Protein AF-A0A2E6WKG0-F1 (afdb_monomer_lite)

Secondary structure (DSSP, 8-state):
-HHHHHHHHHHHS-HHHHHHHHHHHHHHHH-TT---HHHHHHHHHHHHTTPPPPS-HHIIIIIHHHHHHHHHHHHHHHHHTT-

Foldseek 3Di:
DVVVVLVVCCVPPDPVVNVVVVVVVVCCQVVLPCPDVVLVVVQVVCVVVVHDRDSHPCCVPPVVVVVVVVVVVVVVVVVVVVD

Structure (mmCIF, N/CA/C/O backbone):
data_AF-A0A2E6WKG0-F1
#
_entry.id   AF-A0A2E6WKG0-F1
#
loop_
_atom_site.group_PDB
_atom_site.id
_atom_site.type_symbol
_atom_site.label_atom_id
_atom_site.label_alt_id
_atom_site.label_comp_id
_atom_site.label_asym_id
_atom_site.label_entity_id
_atom_site.label_seq_id
_atom_site.pdbx_PDB_ins_code
_atom_site.Cartn_x
_atom_site.Cartn_y
_atom_site.Cartn_z
_atom_site.occupancy
_atom_site.B_iso_or_equiv
_atom_site.auth_seq_id
_atom_site.auth_comp_id
_atom_site.auth_asym_id
_atom_site.auth_atom_id
_atom_site.pdbx_PDB_model_num
ATOM 1 N N . MET A 1 1 ? 3.758 -10.975 3.895 1.00 45.81 1 MET A N 1
ATOM 2 C CA . MET A 1 1 ? 4.713 -11.627 2.971 1.00 45.81 1 MET A CA 1
ATOM 3 C C . MET A 1 1 ? 5.588 -10.626 2.206 1.00 45.81 1 MET A C 1
ATOM 5 O O . MET A 1 1 ? 6.794 -10.761 2.308 1.00 45.81 1 MET A O 1
ATOM 9 N N . PHE A 1 2 ? 5.060 -9.567 1.573 1.00 52.31 2 PHE A N 1
ATOM 10 C CA . PHE A 1 2 ? 5.880 -8.555 0.858 1.00 52.31 2 PHE A CA 1
ATOM 11 C C . PHE A 1 2 ? 6.840 -7.706 1.722 1.00 52.31 2 PHE A C 1
ATOM 13 O O . PHE A 1 2 ? 7.858 -7.222 1.240 1.00 52.31 2 PHE A O 1
ATOM 20 N N . ILE A 1 3 ? 6.544 -7.521 3.010 1.00 57.03 3 ILE A N 1
ATOM 21 C CA . ILE A 1 3 ? 7.357 -6.661 3.894 1.00 57.03 3 ILE A CA 1
ATOM 22 C C . ILE A 1 3 ? 8.702 -7.319 4.245 1.00 57.03 3 ILE A C 1
ATOM 24 O O . ILE A 1 3 ? 9.681 -6.618 4.463 1.00 57.03 3 ILE A O 1
ATOM 28 N N . ALA A 1 4 ? 8.767 -8.656 4.264 1.00 58.78 4 ALA A N 1
ATOM 29 C CA . ALA A 1 4 ? 9.999 -9.391 4.557 1.00 58.78 4 ALA A CA 1
ATOM 30 C C . ALA A 1 4 ? 10.894 -9.573 3.318 1.00 58.78 4 ALA A C 1
ATOM 32 O O . ALA A 1 4 ? 12.099 -9.749 3.462 1.00 58.78 4 ALA A O 1
ATOM 33 N N . SER A 1 5 ? 10.338 -9.495 2.104 1.00 64.81 5 SER A N 1
ATOM 34 C CA . SER A 1 5 ? 11.116 -9.650 0.868 1.00 64.81 5 SER A CA 1
ATOM 35 C C . SER A 1 5 ? 11.936 -8.405 0.522 1.00 64.81 5 SER A C 1
ATOM 37 O O . SER A 1 5 ? 13.026 -8.534 -0.027 1.00 64.81 5 SER A O 1
ATOM 39 N N . LEU A 1 6 ? 11.458 -7.206 0.874 1.00 65.88 6 LEU A N 1
ATOM 40 C CA . LEU A 1 6 ? 12.149 -5.943 0.578 1.00 65.88 6 LEU A CA 1
ATOM 41 C C . LEU A 1 6 ? 13.506 -5.800 1.308 1.00 65.88 6 LEU A C 1
ATOM 43 O O . LEU A 1 6 ? 14.495 -5.512 0.634 1.00 65.88 6 LEU A O 1
ATOM 47 N N . PRO A 1 7 ? 13.620 -6.063 2.629 1.00 68.06 7 PRO A N 1
ATOM 48 C CA . PRO A 1 7 ? 14.907 -6.039 3.327 1.00 68.06 7 PRO A CA 1
ATOM 49 C C . PRO A 1 7 ? 15.884 -7.091 2.798 1.00 68.06 7 PRO A C 1
ATOM 51 O O . PRO A 1 7 ? 17.070 -6.818 2.643 1.00 68.06 7 PRO A O 1
ATOM 54 N N . VAL A 1 8 ? 15.386 -8.287 2.473 1.00 74.06 8 VAL A N 1
ATOM 55 C CA . VAL A 1 8 ? 16.215 -9.380 1.942 1.00 74.06 8 VAL A CA 1
ATOM 56 C C . VAL A 1 8 ? 16.770 -9.027 0.559 1.00 74.06 8 VAL A C 1
ATOM 58 O O . VAL A 1 8 ? 17.930 -9.318 0.273 1.00 74.06 8 VAL A O 1
ATOM 61 N N . MET A 1 9 ? 15.980 -8.347 -0.274 1.00 70.56 9 MET A N 1
ATOM 62 C CA . MET A 1 9 ? 16.402 -7.865 -1.589 1.00 70.56 9 MET A CA 1
ATOM 63 C C . MET A 1 9 ? 17.496 -6.793 -1.494 1.00 70.56 9 MET A C 1
ATOM 65 O O . MET A 1 9 ? 18.431 -6.829 -2.283 1.00 70.56 9 MET A O 1
ATOM 69 N N . ILE A 1 10 ? 17.434 -5.886 -0.513 1.00 71.38 10 ILE A N 1
ATOM 70 C CA . ILE A 1 10 ? 18.469 -4.856 -0.293 1.00 71.38 10 ILE A CA 1
ATOM 71 C C . ILE A 1 10 ? 19.829 -5.478 0.041 1.00 71.38 10 ILE A C 1
ATOM 73 O O . ILE A 1 10 ? 20.853 -4.984 -0.414 1.00 71.38 10 ILE A O 1
ATOM 77 N N . VAL A 1 11 ? 19.839 -6.559 0.825 1.00 74.06 11 VAL A N 1
ATOM 78 C CA . VAL A 1 11 ? 21.080 -7.202 1.288 1.00 74.06 11 VAL A CA 1
ATOM 79 C C . VAL A 1 11 ? 21.673 -8.140 0.233 1.00 74.06 11 VAL A C 1
ATOM 81 O O . VAL A 1 11 ? 22.889 -8.280 0.149 1.00 74.06 11 VAL A O 1
ATOM 84 N N . LYS A 1 12 ? 20.829 -8.816 -0.558 1.00 78.62 12 LYS A N 1
ATOM 85 C CA . LYS A 1 12 ? 21.269 -9.837 -1.525 1.00 78.62 12 LYS A CA 1
ATOM 86 C C . LYS A 1 12 ? 21.472 -9.307 -2.946 1.00 78.62 12 LYS A C 1
ATOM 88 O O . LYS A 1 12 ? 22.240 -9.913 -3.687 1.00 78.62 12 LYS A O 1
ATOM 93 N N . ALA A 1 13 ? 20.780 -8.240 -3.348 1.00 77.88 13 ALA A N 1
ATOM 94 C CA . ALA A 1 13 ? 20.868 -7.704 -4.704 1.00 77.88 13 ALA A CA 1
ATOM 95 C C . ALA A 1 13 ? 21.881 -6.550 -4.789 1.00 77.88 13 ALA A C 1
ATOM 97 O O . ALA A 1 13 ? 22.008 -5.768 -3.844 1.00 77.88 13 ALA A O 1
ATOM 98 N N . PRO A 1 14 ? 22.579 -6.394 -5.926 1.00 79.75 14 PRO A N 1
ATOM 99 C CA . PRO A 1 14 ? 23.476 -5.268 -6.125 1.00 79.75 14 PRO A CA 1
ATOM 100 C C . PRO A 1 14 ? 22.712 -3.937 -6.090 1.00 79.75 14 PRO A C 1
ATOM 102 O O . PRO A 1 14 ? 21.557 -3.843 -6.516 1.00 79.75 14 PRO A O 1
ATOM 105 N N . TRP A 1 15 ? 23.382 -2.895 -5.593 1.00 77.38 15 TRP A N 1
ATOM 106 C CA . TRP A 1 15 ? 22.786 -1.585 -5.300 1.00 77.38 15 TRP A CA 1
ATOM 107 C C . TRP A 1 15 ? 22.078 -0.946 -6.505 1.00 77.38 15 TRP A C 1
ATOM 109 O O . TRP A 1 15 ? 21.026 -0.331 -6.354 1.00 77.38 15 TRP A O 1
ATOM 119 N N . TYR A 1 16 ? 22.592 -1.155 -7.717 1.00 78.81 16 TYR A N 1
ATOM 120 C CA . TYR A 1 16 ? 22.000 -0.633 -8.951 1.00 78.81 16 TYR A CA 1
ATOM 121 C C . TYR A 1 16 ? 20.705 -1.350 -9.377 1.00 78.81 16 TYR A C 1
ATOM 123 O O . TYR A 1 16 ? 19.972 -0.820 -10.205 1.00 78.81 16 TYR A O 1
ATOM 131 N N . ILE A 1 17 ? 20.391 -2.523 -8.813 1.00 77.56 17 ILE A N 1
ATOM 132 C CA . ILE A 1 17 ? 19.109 -3.225 -9.016 1.00 77.56 17 ILE A CA 1
ATOM 133 C C . ILE A 1 17 ? 18.135 -2.879 -7.889 1.00 77.56 17 ILE A C 1
ATOM 135 O O . ILE A 1 17 ? 16.957 -2.616 -8.133 1.00 77.56 17 ILE A O 1
ATOM 139 N N . SER A 1 18 ? 18.614 -2.856 -6.645 1.00 78.75 18 SER A N 1
ATOM 140 C CA . SER A 1 18 ? 17.757 -2.629 -5.480 1.00 78.75 18 SER A CA 1
ATOM 141 C C . SER A 1 18 ? 17.234 -1.191 -5.410 1.00 78.75 18 SER A C 1
ATOM 143 O O . SER A 1 18 ? 16.046 -0.996 -5.158 1.00 78.75 18 SER A O 1
ATOM 145 N N . VAL A 1 19 ? 18.065 -0.186 -5.703 1.00 80.62 19 VAL A N 1
ATOM 146 C CA . VAL A 1 19 ? 17.680 1.237 -5.667 1.00 80.62 19 VAL A CA 1
ATOM 147 C C . VAL A 1 19 ? 16.514 1.580 -6.611 1.00 80.62 19 VAL A C 1
ATOM 149 O O . VAL A 1 19 ? 15.533 2.145 -6.120 1.00 80.62 19 VAL A O 1
ATOM 152 N N . PRO A 1 20 ? 16.525 1.244 -7.919 1.00 81.88 20 PRO A N 1
ATOM 153 C CA . PRO A 1 20 ? 15.397 1.552 -8.801 1.00 81.88 20 PRO A CA 1
ATOM 154 C C . PRO A 1 20 ? 14.129 0.774 -8.435 1.00 81.88 20 PRO A C 1
ATOM 156 O O . PRO A 1 20 ? 13.039 1.332 -8.529 1.00 81.88 20 PRO A O 1
ATOM 159 N N . LEU A 1 21 ? 14.242 -0.469 -7.953 1.00 76.88 21 LEU A N 1
ATOM 160 C CA . LEU A 1 21 ? 13.085 -1.252 -7.500 1.00 76.88 21 LEU A CA 1
ATOM 161 C C . LEU A 1 21 ? 12.433 -0.654 -6.249 1.00 76.88 21 LEU A C 1
ATOM 163 O O . LEU A 1 21 ? 11.209 -0.583 -6.164 1.00 76.88 21 LEU A O 1
ATOM 167 N N . ILE A 1 22 ? 13.237 -0.193 -5.290 1.00 77.62 22 ILE A N 1
ATOM 168 C CA . ILE A 1 22 ? 12.742 0.476 -4.080 1.00 77.62 22 ILE A CA 1
ATOM 169 C C . ILE A 1 22 ? 12.165 1.842 -4.429 1.00 77.62 22 ILE A C 1
ATOM 171 O O . ILE A 1 22 ? 11.101 2.190 -3.927 1.00 77.62 22 ILE A O 1
ATOM 175 N N . SER A 1 23 ? 12.824 2.595 -5.311 1.00 77.56 23 SER A N 1
ATOM 176 C CA . SER A 1 23 ? 12.324 3.875 -5.817 1.00 77.56 23 SER A CA 1
ATOM 177 C C . SER A 1 23 ? 10.978 3.701 -6.522 1.00 77.56 23 SER A C 1
ATOM 179 O O . SER A 1 23 ? 10.024 4.404 -6.205 1.00 77.56 23 SER A O 1
ATOM 181 N N . TRP A 1 24 ? 10.845 2.696 -7.392 1.00 75.75 24 TRP A N 1
ATOM 182 C CA . TRP A 1 24 ? 9.583 2.357 -8.047 1.00 75.75 24 TRP A CA 1
ATOM 183 C C . TRP A 1 24 ? 8.512 1.931 -7.042 1.00 75.75 24 TRP A C 1
ATOM 185 O O . TRP A 1 24 ? 7.378 2.398 -7.120 1.00 75.75 24 TRP A O 1
ATOM 195 N N . PHE A 1 25 ? 8.868 1.106 -6.055 1.00 74.44 25 PHE A N 1
ATOM 196 C CA . PHE A 1 25 ? 7.948 0.680 -5.005 1.00 74.44 25 PHE A CA 1
ATOM 197 C C . PHE A 1 25 ? 7.474 1.854 -4.142 1.00 74.44 25 PHE A C 1
ATOM 199 O O . PHE A 1 25 ? 6.282 1.968 -3.864 1.00 74.44 25 PHE A O 1
ATOM 206 N N . LEU A 1 26 ? 8.378 2.749 -3.737 1.00 71.75 26 LEU A N 1
ATOM 207 C CA . LEU A 1 26 ? 8.053 3.963 -2.988 1.00 71.75 26 LEU A CA 1
ATOM 208 C C . LEU A 1 26 ? 7.212 4.921 -3.830 1.00 71.75 26 LEU A C 1
ATOM 210 O O . LEU A 1 26 ? 6.222 5.443 -3.329 1.00 71.75 26 LEU A O 1
ATOM 214 N N . ASN A 1 27 ? 7.538 5.090 -5.110 1.00 69.94 27 ASN A N 1
ATOM 215 C CA . ASN A 1 27 ? 6.752 5.887 -6.045 1.00 69.94 27 ASN A CA 1
ATOM 216 C C . ASN A 1 27 ? 5.338 5.312 -6.229 1.00 69.94 27 ASN A C 1
ATOM 218 O O . ASN A 1 27 ? 4.364 6.053 -6.175 1.00 69.94 27 ASN A O 1
ATOM 222 N N . ALA A 1 28 ? 5.198 3.991 -6.346 1.00 65.19 28 ALA A N 1
ATOM 223 C CA . ALA A 1 28 ? 3.901 3.316 -6.396 1.00 65.19 28 ALA A CA 1
ATOM 224 C C . ALA A 1 28 ? 3.139 3.388 -5.058 1.00 65.19 28 ALA A C 1
ATOM 226 O O . ALA A 1 28 ? 1.911 3.374 -5.034 1.00 65.19 28 ALA A O 1
ATOM 227 N N . SER A 1 29 ? 3.859 3.469 -3.937 1.00 62.75 29 SER A N 1
ATOM 228 C CA . SER A 1 29 ? 3.294 3.515 -2.583 1.00 62.75 29 SER A CA 1
ATOM 229 C C . SER A 1 29 ? 2.847 4.922 -2.164 1.00 62.75 29 SER A C 1
ATOM 231 O O . SER A 1 29 ? 1.866 5.068 -1.434 1.00 62.75 29 SER A O 1
ATOM 233 N N . ILE A 1 30 ? 3.577 5.954 -2.589 1.00 60.38 30 ILE A N 1
ATOM 234 C CA . ILE A 1 30 ? 3.409 7.353 -2.163 1.00 60.38 30 ILE A CA 1
ATOM 235 C C . ILE A 1 30 ? 2.734 8.193 -3.256 1.00 60.38 30 ILE A C 1
ATOM 237 O O . ILE A 1 30 ? 2.079 9.187 -2.943 1.00 60.38 30 ILE A O 1
ATOM 241 N N . GLY A 1 31 ? 2.854 7.796 -4.526 1.00 56.47 31 GLY A N 1
ATOM 242 C CA . GLY A 1 31 ? 2.308 8.521 -5.664 1.00 56.47 31 GLY A CA 1
ATOM 243 C C . GLY A 1 31 ? 0.796 8.683 -5.560 1.00 56.47 31 GLY A C 1
ATOM 244 O O .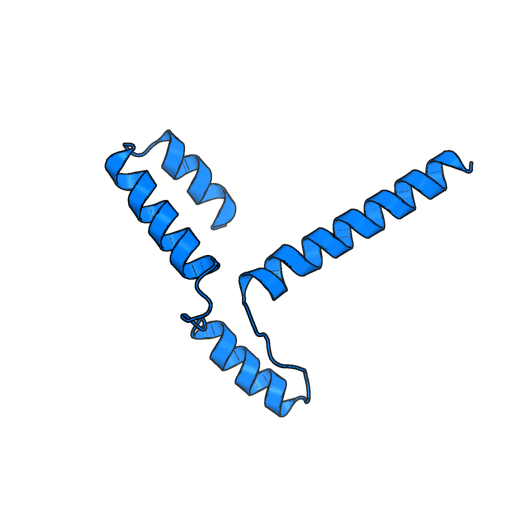 GLY A 1 31 ? 0.038 7.747 -5.796 1.00 56.47 31 GLY A O 1
ATOM 245 N N . GLN A 1 32 ? 0.351 9.906 -5.271 1.00 52.41 32 GLN A N 1
ATOM 246 C CA . GLN A 1 32 ? -1.065 10.286 -5.214 1.00 52.41 32 GLN A CA 1
ATOM 247 C C .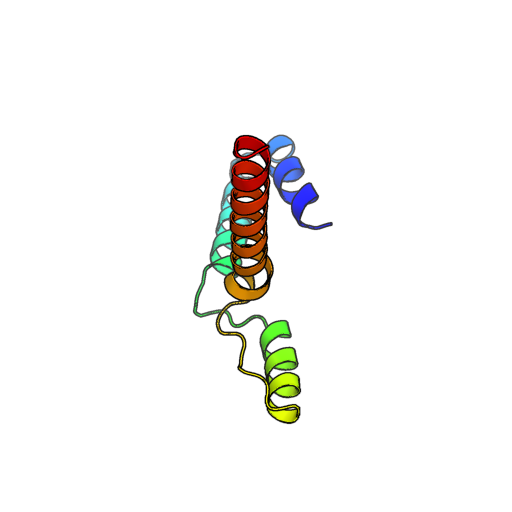 GLN A 1 32 ? -1.818 10.061 -6.546 1.00 52.41 32 GLN A C 1
ATOM 249 O O . GLN A 1 32 ? -3.040 10.166 -6.571 1.00 52.41 32 GLN A O 1
ATOM 254 N N . GLY A 1 33 ? -1.112 9.748 -7.642 1.00 49.25 33 GLY A N 1
ATOM 255 C CA . GLY A 1 33 ? -1.672 9.540 -8.983 1.00 49.25 33 GLY A CA 1
ATOM 256 C C . GLY A 1 33 ? -1.867 8.082 -9.418 1.00 49.25 33 GLY A C 1
ATOM 257 O O . GLY A 1 33 ? -2.525 7.845 -10.427 1.00 49.25 33 GLY A O 1
ATOM 258 N N . TRP A 1 34 ? -1.349 7.093 -8.682 1.00 50.56 34 TRP A N 1
ATOM 259 C CA . TRP A 1 34 ? -1.619 5.676 -8.957 1.00 50.56 34 TRP A CA 1
ATOM 260 C C . TRP A 1 34 ? -2.616 5.153 -7.929 1.00 50.56 34 TRP A C 1
ATOM 262 O O . TRP A 1 34 ? -2.271 4.496 -6.947 1.00 50.56 34 TRP A O 1
ATOM 272 N N . ILE A 1 35 ? -3.896 5.464 -8.160 1.00 58.66 35 ILE A N 1
ATOM 273 C CA . ILE A 1 35 ? -4.981 4.722 -7.521 1.00 58.66 35 ILE A CA 1
ATOM 274 C C . ILE A 1 35 ? -4.730 3.246 -7.852 1.00 58.66 35 ILE A C 1
ATOM 276 O O . ILE A 1 35 ? -4.819 2.824 -9.006 1.00 58.66 35 ILE A O 1
ATOM 280 N N . CYS A 1 36 ? -4.383 2.458 -6.836 1.00 66.06 36 CYS A N 1
ATOM 281 C CA . CYS A 1 36 ? -4.225 1.025 -6.995 1.00 66.06 36 CYS A CA 1
ATOM 282 C C . CYS A 1 36 ? -5.531 0.465 -7.597 1.00 66.06 36 CYS A C 1
ATOM 284 O O . CYS A 1 36 ? -6.625 0.782 -7.105 1.00 66.06 36 CYS A O 1
ATOM 286 N N . PRO A 1 37 ? -5.480 -0.366 -8.653 1.00 68.62 37 PRO A N 1
ATOM 287 C CA . PRO A 1 37 ? -6.692 -0.943 -9.234 1.00 68.62 37 PRO A CA 1
ATOM 288 C C . PRO A 1 37 ? -7.521 -1.687 -8.174 1.00 68.62 37 PRO A C 1
ATOM 290 O O . PRO A 1 37 ? -8.751 -1.629 -8.189 1.00 68.62 37 PRO A O 1
ATOM 293 N N . TRP A 1 38 ? -6.856 -2.264 -7.167 1.00 69.00 38 TR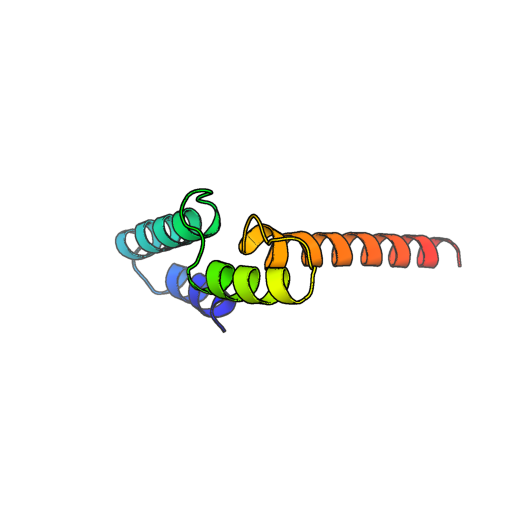P A N 1
ATOM 294 C CA . TRP A 1 38 ? -7.505 -2.880 -6.012 1.00 69.00 38 TRP A CA 1
ATOM 295 C C . TRP A 1 38 ? -8.313 -1.888 -5.166 1.00 69.00 38 TRP A C 1
ATOM 297 O O . TRP A 1 38 ? -9.473 -2.151 -4.849 1.00 69.00 38 TRP A O 1
ATOM 307 N N . THR A 1 39 ? -7.761 -0.707 -4.859 1.00 74.50 39 THR A N 1
ATOM 308 C CA . THR A 1 39 ? -8.501 0.318 -4.103 1.00 74.50 39 THR A CA 1
ATOM 309 C C . THR A 1 39 ? -9.673 0.879 -4.896 1.00 74.50 39 THR A C 1
ATOM 311 O O . THR A 1 39 ? -10.666 1.282 -4.301 1.00 74.50 39 THR A O 1
ATOM 314 N N . THR A 1 40 ? -9.622 0.854 -6.232 1.00 75.25 40 THR A N 1
ATOM 315 C CA . THR A 1 40 ? -10.777 1.215 -7.074 1.00 75.25 40 THR A CA 1
ATOM 316 C C . THR A 1 40 ? -11.930 0.233 -6.898 1.00 75.25 40 THR A C 1
ATOM 318 O O . THR A 1 40 ? -13.077 0.648 -6.726 1.00 75.25 40 THR A O 1
ATOM 321 N N . ILE A 1 41 ? -11.639 -1.070 -6.938 1.00 80.31 41 ILE A N 1
ATOM 322 C CA . ILE A 1 41 ? -12.643 -2.127 -6.755 1.00 80.31 41 ILE A CA 1
ATOM 323 C C . ILE A 1 41 ? -13.248 -2.025 -5.354 1.00 80.31 41 ILE A C 1
ATOM 325 O O . ILE A 1 41 ? -14.469 -2.035 -5.192 1.00 80.31 41 ILE A O 1
ATOM 329 N N . GLU A 1 42 ? -12.404 -1.836 -4.346 1.00 79.25 42 GLU A N 1
ATOM 330 C CA . GLU A 1 42 ? -12.847 -1.669 -2.969 1.00 79.25 42 GLU A CA 1
ATOM 331 C C . GLU A 1 42 ? -13.670 -0.391 -2.769 1.00 79.25 42 GLU A C 1
ATOM 333 O O . GLU A 1 42 ? -14.693 -0.423 -2.091 1.00 79.25 42 GLU A O 1
ATOM 338 N N . ASN A 1 43 ? -13.306 0.719 -3.415 1.00 83.44 43 ASN A N 1
ATOM 339 C CA . ASN A 1 43 ? -14.091 1.953 -3.386 1.00 83.44 43 ASN A CA 1
ATOM 340 C C . ASN A 1 43 ? -15.447 1.797 -4.094 1.00 83.44 43 ASN A C 1
ATOM 342 O O . ASN A 1 43 ? -16.434 2.370 -3.632 1.00 83.44 43 ASN A O 1
ATOM 346 N N . LYS A 1 44 ? -15.542 0.991 -5.165 1.00 84.12 44 LYS A N 1
ATOM 347 C CA . LYS A 1 44 ? -16.831 0.632 -5.788 1.00 84.12 44 LYS A CA 1
ATOM 348 C C . LYS A 1 44 ? -17.719 -0.150 -4.821 1.00 84.12 44 LYS A C 1
ATOM 350 O O . LYS A 1 44 ? -18.912 0.128 -4.746 1.00 84.12 44 LYS A O 1
ATOM 355 N N . LEU A 1 45 ? -17.150 -1.094 -4.071 1.00 85.12 45 LEU A N 1
ATOM 356 C CA . LEU A 1 45 ? -17.880 -1.845 -3.046 1.00 85.12 45 LEU A CA 1
ATOM 357 C C . LEU A 1 45 ? -18.272 -0.950 -1.863 1.00 85.12 45 LEU A C 1
ATOM 359 O O . LEU A 1 45 ? -19.436 -0.932 -1.476 1.00 85.12 45 LEU A O 1
ATOM 363 N N . ARG A 1 46 ? -17.356 -0.126 -1.344 1.00 84.56 46 ARG A N 1
ATOM 364 C CA . ARG A 1 46 ? -17.639 0.821 -0.254 1.00 84.56 46 ARG A CA 1
ATOM 365 C C . ARG A 1 46 ? -18.725 1.825 -0.613 1.00 84.56 46 ARG A C 1
ATOM 367 O O . ARG A 1 46 ? -19.584 2.080 0.224 1.00 84.56 46 ARG A O 1
ATOM 374 N N . LYS A 1 47 ? -18.750 2.316 -1.857 1.00 87.38 47 LYS A N 1
ATOM 375 C CA . LYS A 1 47 ? -19.813 3.203 -2.353 1.00 87.38 47 LYS A CA 1
ATOM 376 C C . LYS A 1 47 ? -21.191 2.534 -2.308 1.00 87.38 47 LYS A C 1
ATOM 378 O O . LYS A 1 47 ? -22.165 3.206 -1.999 1.00 87.38 47 LYS A O 1
ATOM 383 N N . LYS A 1 48 ? -21.277 1.221 -2.563 1.00 87.00 48 LYS A N 1
ATOM 384 C CA . LYS A 1 48 ? -22.539 0.464 -2.461 1.00 87.00 48 LYS A CA 1
ATOM 385 C C . LYS A 1 48 ? -23.023 0.300 -1.019 1.00 87.00 48 LYS A C 1
ATOM 387 O O . LYS A 1 48 ? -24.221 0.241 -0.796 1.00 87.00 48 LYS A O 1
ATOM 392 N N . VAL A 1 49 ? -22.101 0.235 -0.059 1.00 88.25 49 VAL A N 1
ATOM 393 C CA . VAL A 1 49 ? -22.404 0.027 1.370 1.00 88.25 49 VAL A CA 1
ATOM 394 C C . VAL A 1 49 ? -22.414 1.359 2.154 1.00 88.25 49 VAL A C 1
ATOM 396 O O . VAL A 1 49 ? -22.572 1.371 3.366 1.00 88.25 49 VAL A O 1
ATOM 399 N N . GLY A 1 50 ? -22.249 2.507 1.482 1.00 85.94 50 GLY A N 1
ATOM 400 C CA . GLY A 1 50 ? -22.283 3.835 2.113 1.00 85.94 50 GLY A CA 1
ATOM 401 C C . GLY A 1 50 ? -21.038 4.206 2.932 1.00 85.94 50 GLY A C 1
ATOM 402 O O . GLY A 1 50 ? -21.083 5.133 3.736 1.00 85.94 50 GLY A O 1
ATOM 403 N N . TYR A 1 51 ? -19.915 3.508 2.745 1.00 84.31 51 TYR A N 1
ATOM 404 C CA . TYR A 1 51 ? -18.657 3.811 3.434 1.00 84.31 51 TYR A CA 1
ATOM 405 C C . TYR A 1 51 ? -17.831 4.881 2.696 1.00 84.31 51 TYR A C 1
ATOM 407 O O . TYR A 1 51 ? -17.867 4.944 1.463 1.00 84.31 51 TYR A O 1
ATOM 415 N N . PRO A 1 52 ? -17.023 5.685 3.420 1.00 81.94 52 PRO A N 1
ATOM 416 C CA . PRO A 1 52 ? -16.141 6.675 2.808 1.00 81.94 52 PRO A CA 1
ATOM 417 C C . PRO A 1 52 ? -15.074 6.008 1.935 1.00 81.94 52 PRO A C 1
ATOM 419 O O . PRO A 1 52 ? -14.573 4.924 2.252 1.00 81.94 52 PRO A O 1
ATOM 422 N N . GLN A 1 53 ? -14.719 6.673 0.838 1.00 78.88 53 GLN A N 1
ATOM 423 C CA . GLN A 1 53 ? -13.706 6.194 -0.099 1.00 78.88 53 GLN A CA 1
ATOM 424 C C . GLN A 1 53 ? -12.306 6.218 0.529 1.00 78.88 53 GLN A C 1
ATOM 426 O O . GLN A 1 53 ? -11.999 7.021 1.410 1.00 78.88 53 GLN A O 1
ATOM 431 N N . ILE A 1 54 ? -11.454 5.293 0.093 1.00 79.06 54 ILE A N 1
ATOM 432 C CA . ILE A 1 54 ? -10.037 5.279 0.436 1.00 79.06 54 ILE A CA 1
ATOM 433 C C . ILE A 1 54 ? -9.302 6.232 -0.504 1.00 79.06 54 ILE A C 1
ATOM 435 O O . ILE A 1 54 ? -9.232 5.953 -1.701 1.00 79.06 54 ILE A O 1
ATOM 439 N N . ASP A 1 55 ? -8.702 7.287 0.050 1.00 66.94 55 ASP A N 1
ATOM 440 C CA . ASP A 1 55 ? -7.888 8.236 -0.725 1.00 66.94 55 ASP A CA 1
ATOM 441 C C . ASP A 1 55 ? -6.506 7.670 -1.090 1.00 66.94 55 ASP A C 1
ATOM 443 O O . ASP A 1 55 ? -6.020 7.861 -2.198 1.00 66.94 55 ASP A O 1
ATOM 447 N N . ALA A 1 56 ? -5.853 6.959 -0.161 1.00 68.19 56 ALA A N 1
ATOM 448 C CA . ALA A 1 56 ? -4.526 6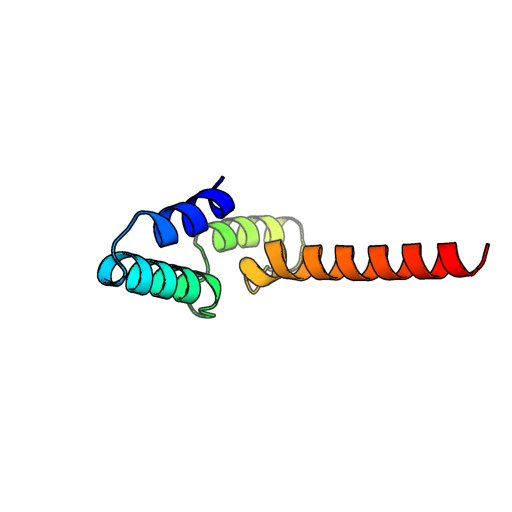.382 -0.375 1.00 68.19 56 ALA A CA 1
ATOM 449 C C . ALA A 1 56 ? -4.386 5.026 0.327 1.00 68.19 56 ALA A C 1
ATOM 451 O O . ALA A 1 56 ? -4.615 4.913 1.537 1.00 68.19 56 ALA A O 1
ATOM 452 N N . PHE A 1 57 ? -3.961 4.008 -0.429 1.00 71.44 57 PHE A N 1
ATOM 453 C CA . PHE A 1 57 ? -3.785 2.635 0.055 1.00 71.44 57 PHE A CA 1
ATOM 454 C C . PHE A 1 57 ? -2.866 2.582 1.280 1.00 71.44 57 PHE A C 1
ATOM 456 O O . PHE A 1 57 ? -3.249 2.072 2.333 1.00 71.44 57 PHE A O 1
ATOM 463 N N . VAL A 1 58 ? -1.683 3.197 1.181 1.00 69.31 58 VAL A N 1
ATOM 464 C CA . VAL A 1 58 ? -0.693 3.199 2.266 1.00 69.31 58 VAL A CA 1
ATOM 465 C C . VAL A 1 58 ? -1.213 3.934 3.498 1.00 69.31 58 VAL A C 1
ATOM 467 O O . VAL A 1 58 ? -1.082 3.452 4.625 1.00 69.31 58 VAL A O 1
ATOM 470 N N . LYS A 1 59 ? -1.887 5.070 3.303 1.00 70.56 59 LYS A N 1
ATOM 471 C CA . LYS A 1 59 ? -2.478 5.831 4.408 1.00 70.56 59 LYS A CA 1
ATOM 472 C C . LYS A 1 59 ? -3.522 5.010 5.165 1.00 70.56 59 LYS A C 1
ATOM 474 O O . LYS A 1 59 ? -3.513 4.995 6.397 1.00 70.56 59 LYS A O 1
ATOM 479 N N . HIS A 1 60 ? -4.405 4.325 4.442 1.00 76.56 60 HIS A N 1
ATOM 480 C CA . HIS A 1 60 ? -5.500 3.559 5.031 1.00 76.56 60 HIS A CA 1
ATOM 481 C C . HIS A 1 60 ? -5.021 2.273 5.711 1.00 76.56 60 HIS A C 1
ATOM 483 O O . HIS A 1 60 ? -5.419 2.009 6.845 1.00 76.56 60 HIS A O 1
ATOM 489 N N . TYR A 1 61 ? -4.147 1.509 5.052 1.00 74.12 61 TYR A N 1
ATOM 490 C CA . TYR A 1 61 ? -3.730 0.183 5.513 1.00 74.12 61 TYR A CA 1
ATOM 491 C C . TYR A 1 61 ? -2.480 0.161 6.388 1.00 74.12 61 TYR A C 1
ATOM 493 O O . TYR A 1 61 ? -2.324 -0.776 7.162 1.00 74.12 61 TYR A O 1
ATOM 501 N N . TYR A 1 62 ? -1.601 1.161 6.303 1.00 73.31 62 TYR A N 1
ATOM 502 C CA . TYR A 1 62 ? -0.335 1.161 7.045 1.00 73.31 62 TYR A CA 1
ATOM 503 C C . TYR A 1 62 ? -0.264 2.298 8.064 1.00 73.31 62 TYR A C 1
ATOM 505 O O . TYR A 1 62 ? -0.068 2.053 9.254 1.00 73.31 62 TYR A O 1
ATOM 513 N N . ILE A 1 63 ? -0.495 3.543 7.638 1.00 77.44 63 ILE A N 1
ATOM 514 C CA . ILE A 1 63 ? -0.321 4.712 8.516 1.00 77.44 63 ILE A CA 1
ATOM 515 C C . ILE A 1 63 ? -1.393 4.746 9.615 1.00 77.44 63 ILE A C 1
ATOM 517 O O . ILE A 1 63 ? -1.075 4.848 10.800 1.00 77.44 63 ILE A O 1
ATOM 521 N N . LYS A 1 64 ? -2.675 4.628 9.248 1.00 80.50 64 LYS A N 1
ATOM 522 C CA . LYS A 1 64 ? -3.797 4.675 10.200 1.00 80.50 64 LYS A CA 1
ATOM 523 C C . LYS A 1 64 ? -3.710 3.606 11.308 1.00 80.50 64 LYS A C 1
ATOM 525 O O . LYS A 1 64 ? -3.876 3.976 12.476 1.00 80.50 64 LYS A O 1
ATOM 530 N N . PRO A 1 65 ? -3.437 2.315 11.021 1.00 82.69 65 PRO A N 1
ATOM 531 C CA . PRO A 1 65 ? -3.283 1.321 12.081 1.00 82.69 65 PRO A CA 1
ATOM 532 C C . PRO A 1 65 ? -2.025 1.539 12.922 1.00 82.69 65 PRO A C 1
ATOM 534 O O . PRO A 1 65 ? -2.101 1.369 14.138 1.00 82.69 65 PRO A O 1
ATOM 537 N N . TYR A 1 66 ? -0.911 1.980 12.327 1.00 85.12 66 TYR A N 1
ATOM 538 C CA . TYR A 1 66 ? 0.302 2.301 13.082 1.00 85.12 66 TYR A CA 1
ATOM 539 C C . TYR A 1 66 ? 0.062 3.422 14.104 1.00 85.12 66 TYR A C 1
ATOM 541 O O . TYR A 1 66 ? 0.395 3.277 15.281 1.00 85.12 66 TYR A O 1
ATOM 549 N N . ILE A 1 67 ? -0.597 4.512 13.695 1.00 85.50 67 ILE A N 1
ATOM 550 C CA . ILE A 1 67 ? -0.954 5.614 14.602 1.00 85.50 67 ILE A CA 1
ATOM 551 C C . ILE A 1 67 ? -1.881 5.116 15.717 1.00 85.50 67 ILE A C 1
ATOM 553 O O . ILE A 1 67 ? -1.651 5.409 16.891 1.00 85.50 67 ILE A O 1
ATOM 557 N N . ARG A 1 68 ? -2.899 4.310 15.382 1.00 87.06 68 ARG A N 1
ATOM 558 C CA . ARG A 1 68 ? -3.810 3.720 16.377 1.00 87.06 68 ARG A CA 1
ATOM 559 C C . ARG A 1 68 ? -3.057 2.844 17.386 1.00 87.06 68 ARG A C 1
ATOM 561 O O . ARG A 1 68 ? -3.360 2.905 18.578 1.00 87.06 68 ARG A O 1
ATOM 568 N N . TYR A 1 69 ? -2.084 2.055 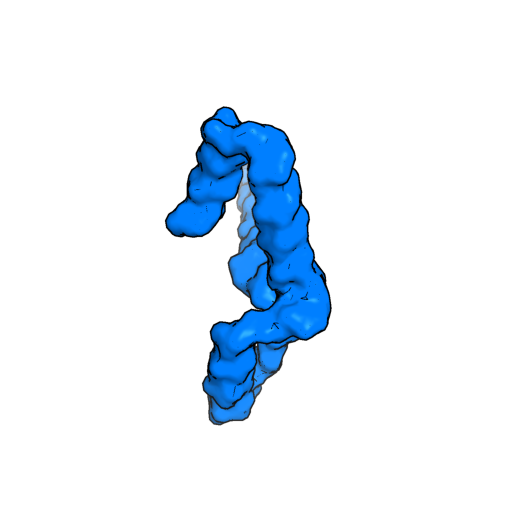16.931 1.00 89.44 69 TYR A N 1
ATOM 569 C CA . TYR A 1 69 ? -1.227 1.251 17.802 1.00 89.44 69 TYR A CA 1
ATOM 570 C C . TYR A 1 69 ? -0.385 2.133 18.734 1.00 89.44 69 TYR A C 1
ATOM 572 O O . TYR A 1 69 ? -0.417 1.931 19.946 1.00 89.44 69 TYR A O 1
ATOM 580 N N . LYS A 1 70 ? 0.283 3.161 18.195 1.00 89.25 70 LYS A N 1
ATOM 581 C CA . LYS A 1 70 ? 1.123 4.098 18.960 1.00 89.25 70 LYS A CA 1
ATOM 582 C C . LYS A 1 70 ? 0.342 4.858 20.039 1.00 89.25 70 LYS A C 1
ATOM 584 O O . LYS A 1 70 ? 0.835 5.058 21.145 1.00 89.25 70 LYS A O 1
ATOM 589 N N . ILE A 1 71 ? -0.890 5.275 19.744 1.00 90.81 71 ILE A N 1
ATOM 590 C CA . ILE A 1 71 ? -1.754 5.935 20.737 1.00 90.81 71 ILE A CA 1
ATOM 591 C C . ILE A 1 71 ? -2.122 4.950 21.853 1.00 90.81 71 ILE A C 1
ATOM 593 O O . ILE A 1 71 ? -1.992 5.278 23.031 1.00 90.81 71 ILE A O 1
ATOM 597 N N . ARG A 1 72 ? -2.524 3.719 21.504 1.00 89.00 72 ARG A N 1
ATOM 598 C CA . ARG A 1 72 ? -2.851 2.679 22.494 1.00 89.00 72 ARG A CA 1
ATOM 599 C C . ARG A 1 72 ? -1.660 2.308 23.373 1.00 89.00 72 ARG A C 1
ATOM 601 O O . ARG A 1 72 ? -1.849 2.107 24.570 1.00 89.00 72 ARG A O 1
ATOM 608 N N . SER A 1 73 ? -0.453 2.222 22.812 1.00 87.94 73 SER A N 1
ATOM 609 C CA . SER A 1 73 ? 0.748 1.944 23.602 1.00 87.94 73 SER A CA 1
ATOM 610 C C . SER A 1 73 ? 1.039 3.079 24.581 1.00 87.94 73 SER A C 1
ATOM 612 O O . SER A 1 73 ? 1.308 2.801 25.743 1.00 87.94 73 SER A O 1
ATOM 614 N N . LYS A 1 74 ? 0.886 4.344 24.161 1.00 88.25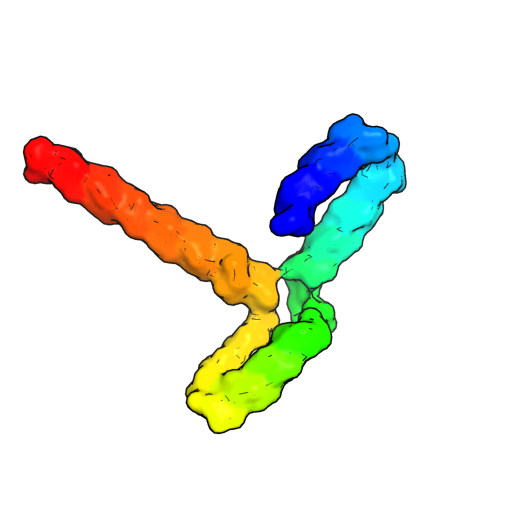 74 LYS A N 1
ATOM 615 C CA . LYS A 1 74 ? 1.070 5.508 25.041 1.00 88.25 74 LYS A CA 1
ATOM 616 C C . LYS A 1 74 ? 0.069 5.525 26.202 1.00 88.25 74 LYS A C 1
ATOM 618 O O . LYS A 1 74 ? 0.470 5.756 27.335 1.00 88.25 74 LYS A O 1
ATOM 623 N N . ILE A 1 75 ? -1.204 5.217 25.939 1.00 89.50 75 ILE A N 1
ATOM 624 C CA . ILE A 1 75 ? -2.239 5.099 26.984 1.00 89.50 75 ILE A CA 1
ATOM 625 C C . ILE A 1 75 ? -1.899 3.968 27.967 1.00 89.50 75 ILE A C 1
ATOM 627 O O . ILE A 1 75 ? -2.058 4.128 29.174 1.00 89.50 75 ILE A O 1
ATOM 631 N N . ARG A 1 76 ? -1.407 2.824 27.469 1.00 86.38 76 ARG A N 1
ATOM 632 C CA . ARG A 1 76 ? -1.003 1.693 28.318 1.00 86.38 76 ARG A CA 1
ATOM 633 C C . ARG A 1 76 ? 0.190 2.043 29.210 1.00 86.38 76 ARG A C 1
ATOM 635 O O . ARG A 1 76 ? 0.177 1.657 30.372 1.00 86.38 76 ARG A O 1
ATOM 642 N N . SER A 1 77 ? 1.182 2.760 28.681 1.00 84.06 77 SER A N 1
ATOM 643 C CA . SER A 1 77 ? 2.313 3.263 29.467 1.00 84.06 77 SER A CA 1
ATOM 644 C C . SER A 1 77 ? 1.841 4.238 30.546 1.00 84.06 77 SER A C 1
ATOM 646 O O . SER A 1 77 ? 2.105 3.994 31.713 1.00 84.06 77 SER A O 1
ATOM 648 N N . ALA A 1 78 ? 1.019 5.231 30.191 1.00 85.19 78 ALA A N 1
ATOM 649 C CA . ALA A 1 78 ? 0.492 6.199 31.156 1.00 85.19 78 ALA A CA 1
ATOM 650 C C . ALA A 1 78 ? -0.328 5.550 32.289 1.00 85.19 78 ALA A C 1
ATOM 652 O O . ALA A 1 78 ? -0.255 5.991 33.428 1.00 85.19 78 ALA A O 1
ATOM 653 N N . LYS A 1 79 ? -1.081 4.476 32.000 1.00 82.31 79 LYS A N 1
ATOM 654 C CA . LYS A 1 79 ? -1.811 3.707 33.025 1.00 82.31 79 LYS A CA 1
ATOM 655 C C . LYS A 1 79 ? -0.879 2.911 33.949 1.00 82.31 79 LYS A C 1
ATOM 657 O O . LYS A 1 79 ? -1.234 2.665 35.096 1.00 82.31 79 LYS A O 1
ATOM 662 N N . LYS A 1 80 ? 0.277 2.466 33.451 1.00 81.12 80 LYS A N 1
ATOM 663 C CA . LYS A 1 80 ? 1.270 1.745 34.257 1.00 81.12 80 LYS A CA 1
ATOM 664 C C . LYS A 1 80 ? 1.951 2.675 35.262 1.00 81.12 80 LYS A C 1
ATOM 666 O O . LYS A 1 80 ? 2.212 2.238 36.369 1.00 81.12 80 LYS A O 1
ATOM 671 N N . ASP A 1 81 ? 2.177 3.930 34.886 1.00 73.44 81 ASP A N 1
ATOM 672 C CA . ASP A 1 81 ? 2.832 4.929 35.741 1.00 73.44 81 ASP A CA 1
ATOM 673 C C . ASP A 1 81 ? 1.911 5.463 36.861 1.00 73.44 81 ASP A C 1
ATOM 675 O O . ASP A 1 81 ? 2.376 6.119 37.786 1.00 73.44 81 ASP A O 1
ATOM 679 N N . SER A 1 82 ? 0.601 5.194 36.777 1.00 71.19 82 SER A N 1
ATOM 680 C CA . SER A 1 82 ? -0.411 5.595 37.769 1.00 71.19 82 SER A CA 1
ATOM 681 C C . SER A 1 82 ? -0.764 4.519 38.812 1.00 71.19 82 SER A C 1
ATOM 683 O O . SER A 1 82 ? -1.680 4.748 39.600 1.00 71.19 82 SER A O 1
ATOM 685 N N . ILE A 1 83 ? -0.122 3.342 38.769 1.00 63.56 83 ILE A N 1
ATOM 686 C CA . ILE A 1 83 ? -0.346 2.208 39.692 1.00 63.56 83 ILE A CA 1
ATOM 687 C C . ILE A 1 83 ? 0.840 2.084 40.642 1.00 63.56 83 ILE A C 1
ATOM 689 O O . ILE A 1 83 ? 1.983 2.110 40.135 1.00 63.56 83 ILE A O 1
#

Radius of gyration: 18.04 Å; chains: 1; bounding box: 46×22×49 Å

Sequence (83 aa):
MFIASLPVMIVKAPWYISVPLISWFLNASIGQGWICPWTTIENKLRKKVGYPQIDAFVKHYYIKPYIRYKIRSKIRSAKKDSI

pLDDT: mean 75.14, std 10.52, range [45.81, 90.81]